Protein AF-N8Y954-F1 (afdb_monomer)

Nearest PDB structures (foldseek):
  4jfc-assembly1_A  TM=8.718E-01  e=1.428E-02  Polaromonas sp. JS666
  2ej5-assembly1_A  TM=9.383E-01  e=2.167E-02  Geobacillus kaustophilus
  2ej5-assembly2_B  TM=9.303E-01  e=3.934E-02  Geobacillus kaustophilus
  2dub-assembly1_E  TM=8.475E-01  e=3.794E-01  Rattus norvegicus
  2dub-assembly2_D-2  TM=8.483E-01  e=4.275E-01  Rattus norvegicus

Sequence (100 aa):
MSASTAFEYGLLTMVSSDADFEQRVKENATLLANQPLPALNNIRQLLISSHQNSLETHLELEARAIAAVSFDVTVKEGMAAFLEKDLQILKKFKTLQISI

Secondary structure (DSSP, 8-state):
--HHHHHHTTS-S----TTTHHHHHHHHHHHHHTS-HHHHHHHHHHHHHGGGS-HHHHHHHHHHHHHHHTTSHHHHHHHHHHHHT-HHHHHHTTTS----

Structure (mmCIF, N/CA/C/O backbone):
data_AF-N8Y954-F1
#
_entry.id   AF-N8Y954-F1
#
loop_
_atom_site.group_PDB
_atom_site.id
_atom_site.type_symbol
_atom_site.label_atom_id
_atom_site.label_alt_id
_atom_site.label_comp_id
_atom_site.label_asym_id
_atom_site.label_entity_id
_atom_site.label_seq_id
_atom_site.pdbx_PDB_ins_code
_atom_site.Cartn_x
_atom_site.Cartn_y
_atom_site.Cartn_z
_atom_site.occupancy
_atom_site.B_iso_or_equiv
_atom_site.auth_seq_id
_atom_site.auth_comp_id
_atom_site.auth_asym_id
_atom_site.auth_atom_id
_atom_site.pdbx_PDB_model_num
ATOM 1 N N . MET A 1 1 ? 14.869 17.643 -18.265 1.00 82.44 1 MET A N 1
ATOM 2 C CA . MET A 1 1 ? 15.068 16.783 -17.077 1.00 82.44 1 MET A CA 1
ATOM 3 C C . MET A 1 1 ? 15.089 15.335 -17.548 1.00 82.44 1 MET A C 1
ATOM 5 O O . MET A 1 1 ? 14.295 15.019 -18.425 1.00 82.44 1 MET A O 1
ATOM 9 N N . SER A 1 2 ? 16.000 14.497 -17.046 1.00 95.69 2 SER A N 1
ATOM 10 C CA . SER A 1 2 ? 16.070 13.071 -17.412 1.00 95.69 2 SER A CA 1
ATOM 11 C C . SER A 1 2 ? 15.174 12.214 -16.505 1.00 95.69 2 SER A C 1
ATOM 13 O O . SER A 1 2 ? 14.791 12.657 -15.420 1.00 95.69 2 SER A O 1
ATOM 15 N N . ALA A 1 3 ? 14.866 10.981 -16.924 1.00 95.06 3 ALA A N 1
ATOM 16 C CA . ALA A 1 3 ? 14.107 10.030 -16.106 1.00 95.06 3 ALA A CA 1
ATOM 17 C C . ALA A 1 3 ? 14.818 9.702 -14.778 1.00 95.06 3 ALA A C 1
ATOM 19 O O . ALA A 1 3 ? 14.169 9.680 -13.735 1.00 95.06 3 ALA A O 1
ATOM 20 N N . SER A 1 4 ? 16.149 9.539 -14.788 1.00 95.56 4 SER A N 1
ATOM 21 C CA . SER A 1 4 ? 16.937 9.345 -13.559 1.00 95.56 4 SER A CA 1
ATOM 22 C C . SER A 1 4 ? 16.818 10.522 -12.598 1.00 95.56 4 SER A C 1
ATOM 24 O O . SER A 1 4 ? 16.537 10.311 -11.425 1.00 95.56 4 SER A O 1
ATOM 26 N N . THR A 1 5 ? 16.951 11.761 -13.082 1.00 97.56 5 THR A N 1
ATOM 27 C CA . THR A 1 5 ? 16.816 12.943 -12.216 1.00 97.56 5 THR A CA 1
ATOM 28 C C . THR A 1 5 ? 15.402 13.061 -11.639 1.00 97.56 5 THR A C 1
ATOM 30 O O . THR A 1 5 ? 15.235 13.404 -10.475 1.00 97.56 5 THR A O 1
ATOM 33 N N . ALA A 1 6 ? 14.366 12.735 -12.419 1.00 97.56 6 ALA A N 1
ATOM 34 C CA . ALA A 1 6 ? 12.988 12.732 -11.925 1.00 97.56 6 ALA A CA 1
ATOM 35 C C . ALA A 1 6 ? 12.764 11.688 -10.816 1.00 97.56 6 ALA A C 1
ATOM 37 O O . ALA A 1 6 ? 12.045 11.947 -9.852 1.00 97.56 6 ALA A O 1
ATOM 38 N N . PHE A 1 7 ? 13.390 10.517 -10.942 1.00 97.06 7 PHE A N 1
ATOM 39 C CA . PHE A 1 7 ? 13.362 9.468 -9.926 1.00 97.06 7 PHE A CA 1
ATOM 40 C C . PHE A 1 7 ? 14.092 9.879 -8.645 1.00 97.06 7 PHE A C 1
ATOM 42 O O . PHE A 1 7 ? 13.544 9.715 -7.561 1.00 97.06 7 PHE A O 1
ATOM 49 N N . GLU A 1 8 ? 15.272 10.493 -8.760 1.00 97.00 8 GLU A N 1
ATOM 50 C CA . GLU A 1 8 ? 16.010 11.040 -7.611 1.00 97.00 8 GLU A CA 1
ATOM 51 C C . GLU A 1 8 ? 15.203 12.097 -6.845 1.00 97.00 8 GLU A C 1
ATOM 53 O O . GLU A 1 8 ? 15.289 12.179 -5.623 1.00 97.00 8 GLU A O 1
ATOM 58 N N . TYR A 1 9 ? 14.380 12.881 -7.545 1.00 97.81 9 TYR A N 1
ATOM 59 C CA . TYR A 1 9 ? 13.495 13.877 -6.931 1.00 97.81 9 TYR A CA 1
ATOM 60 C C . TYR A 1 9 ? 12.193 13.287 -6.367 1.00 97.81 9 TYR A C 1
ATOM 62 O O . TYR A 1 9 ? 11.374 14.029 -5.829 1.00 97.81 9 TYR A O 1
ATOM 70 N N . GLY A 1 10 ? 11.973 11.974 -6.491 1.00 96.38 10 GLY A N 1
ATOM 71 C CA . GLY A 1 10 ? 10.757 11.306 -6.023 1.00 96.38 10 GLY A CA 1
ATOM 72 C C . GLY A 1 10 ? 9.521 11.545 -6.899 1.00 96.38 10 GLY A C 1
ATOM 73 O O . GLY A 1 10 ? 8.407 11.257 -6.470 1.00 96.38 10 GLY A O 1
ATOM 74 N N . LEU A 1 11 ? 9.689 12.058 -8.125 1.00 96.94 11 LEU A N 1
ATOM 75 C CA . LEU A 1 11 ? 8.588 12.267 -9.078 1.00 96.94 11 LEU A CA 1
ATOM 76 C C . LEU A 1 11 ? 8.173 10.973 -9.787 1.00 96.94 11 LEU A C 1
ATOM 78 O O . LEU A 1 11 ? 7.039 10.851 -10.245 1.00 96.94 11 LEU A O 1
ATOM 82 N N . LEU A 1 12 ? 9.099 10.019 -9.899 1.00 96.19 12 LEU A N 1
ATOM 83 C CA . LEU A 1 12 ? 8.865 8.694 -10.465 1.00 96.19 12 LEU A CA 1
ATOM 84 C C . LEU A 1 12 ? 9.154 7.630 -9.409 1.00 96.19 12 LEU A C 1
ATOM 86 O O . LEU A 1 12 ? 10.093 7.757 -8.631 1.00 96.19 12 LEU A O 1
ATOM 90 N N . THR A 1 13 ? 8.388 6.545 -9.430 1.00 94.38 13 THR A N 1
ATOM 91 C CA . THR A 1 13 ? 8.581 5.391 -8.537 1.00 94.38 13 THR A CA 1
ATOM 92 C C . THR A 1 13 ? 9.555 4.355 -9.097 1.00 94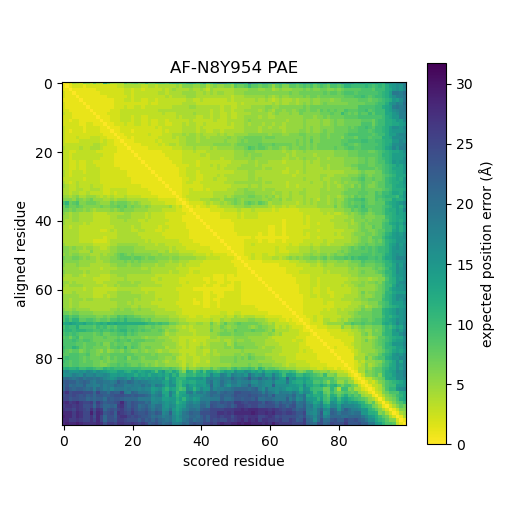.38 13 THR A C 1
ATOM 94 O O . THR A 1 13 ? 9.982 3.456 -8.376 1.00 94.38 13 THR A O 1
ATOM 97 N N . MET A 1 14 ? 9.908 4.452 -10.382 1.00 93.88 14 MET A N 1
ATOM 98 C CA . MET A 1 14 ? 10.792 3.512 -11.069 1.00 93.88 14 MET A CA 1
ATOM 99 C C . MET A 1 14 ? 11.342 4.098 -12.373 1.00 93.88 14 MET A C 1
ATOM 101 O O . MET A 1 14 ? 10.690 4.911 -13.024 1.00 93.88 14 MET A O 1
ATOM 105 N N . VAL A 1 15 ? 12.525 3.627 -12.773 1.00 95.81 15 VAL A N 1
ATOM 106 C CA . VAL A 1 15 ? 13.167 3.906 -14.068 1.00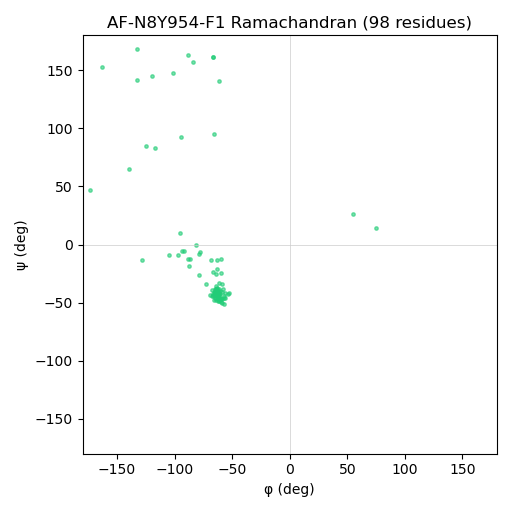 95.81 15 VAL A CA 1
ATOM 107 C C . VAL A 1 15 ? 13.656 2.584 -14.653 1.00 95.81 15 VAL A C 1
ATOM 109 O O . VAL A 1 15 ? 14.127 1.716 -13.912 1.00 95.81 15 VAL A O 1
ATOM 112 N N . SER A 1 16 ? 13.529 2.410 -15.966 1.00 94.94 16 SER A N 1
ATOM 113 C CA . SER A 1 16 ? 14.046 1.264 -16.722 1.00 94.94 16 SER A CA 1
ATOM 114 C C . SER A 1 16 ? 14.792 1.736 -17.966 1.00 94.94 16 SER A C 1
ATOM 116 O O . SER A 1 16 ? 14.687 2.901 -18.345 1.00 94.94 16 SER A O 1
ATOM 118 N N . SER A 1 17 ? 15.522 0.821 -18.606 1.00 96.00 17 SER A N 1
ATOM 119 C CA . SER A 1 17 ? 15.965 1.028 -19.983 1.00 96.00 17 SER A CA 1
ATOM 120 C C . SER A 1 17 ? 14.756 1.041 -20.928 1.00 96.00 17 SER A C 1
ATOM 122 O O . SER A 1 17 ? 13.688 0.519 -20.582 1.00 96.00 17 SER A O 1
ATOM 124 N N . ASP A 1 18 ? 14.935 1.596 -22.126 1.00 95.56 18 ASP A N 1
ATOM 125 C CA . ASP A 1 18 ? 13.908 1.563 -23.172 1.00 95.56 18 ASP A CA 1
ATOM 126 C C . ASP A 1 18 ? 13.607 0.123 -23.615 1.00 95.56 18 ASP A C 1
ATOM 128 O O . ASP A 1 18 ? 12.451 -0.226 -23.842 1.00 95.56 18 ASP A O 1
ATOM 132 N N . ALA A 1 19 ? 14.635 -0.732 -23.675 1.00 97.38 19 ALA A N 1
ATOM 133 C CA . ALA A 1 19 ? 14.502 -2.133 -24.073 1.00 97.38 19 ALA A CA 1
ATOM 134 C C . ALA A 1 19 ? 13.636 -2.943 -23.093 1.00 97.38 19 ALA A C 1
ATOM 136 O O . ALA A 1 19 ? 12.865 -3.802 -23.515 1.00 97.38 19 ALA A O 1
ATOM 137 N N . ASP A 1 20 ? 13.721 -2.635 -21.796 1.00 95.88 20 ASP A N 1
ATOM 138 C CA . ASP A 1 20 ? 13.004 -3.367 -20.747 1.00 95.88 20 ASP A CA 1
ATOM 139 C C . ASP A 1 20 ? 11.650 -2.734 -20.390 1.00 95.88 20 ASP A C 1
ATOM 141 O O . ASP A 1 20 ? 10.908 -3.284 -19.571 1.00 95.88 20 ASP A O 1
ATOM 145 N N . PHE A 1 21 ? 11.317 -1.567 -20.956 1.00 95.19 21 PHE A N 1
ATOM 146 C CA . PHE A 1 21 ? 10.188 -0.747 -20.509 1.00 95.19 21 PHE A CA 1
ATOM 147 C C . PHE A 1 21 ? 8.858 -1.505 -20.545 1.00 95.19 21 PHE A C 1
ATOM 149 O O . PHE A 1 21 ? 8.156 -1.577 -19.534 1.00 95.19 21 PHE A O 1
ATOM 156 N N . GLU A 1 22 ? 8.526 -2.131 -21.677 1.00 97.06 22 GLU A N 1
ATOM 157 C CA . GLU A 1 22 ? 7.269 -2.874 -21.807 1.00 97.06 22 GLU A CA 1
ATOM 158 C C . GLU A 1 22 ? 7.165 -4.039 -20.825 1.00 97.06 22 GLU A C 1
ATOM 160 O O . GLU A 1 22 ? 6.106 -4.267 -20.233 1.00 97.06 22 GLU A O 1
ATOM 165 N N . GLN A 1 23 ? 8.2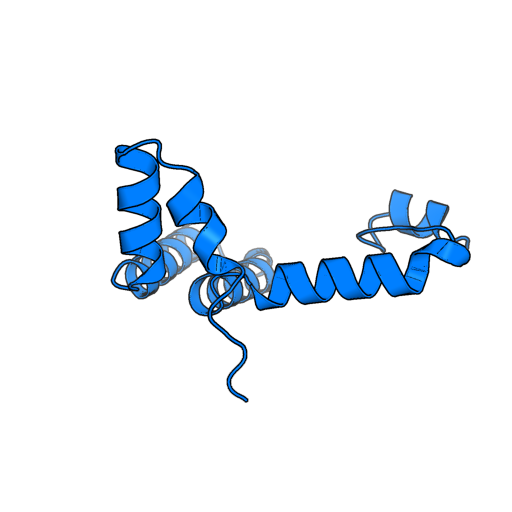55 -4.788 -20.657 1.00 96.25 23 GLN A N 1
ATOM 166 C CA . GLN A 1 23 ? 8.296 -5.912 -19.732 1.00 96.25 23 GLN A CA 1
ATOM 167 C C . GLN A 1 23 ? 8.070 -5.419 -18.302 1.00 96.25 23 GLN A C 1
ATOM 169 O O . GLN A 1 23 ? 7.198 -5.929 -17.601 1.00 96.25 23 GLN A O 1
ATOM 174 N N . ARG A 1 24 ? 8.794 -4.374 -17.898 1.00 95.38 24 ARG A N 1
ATOM 175 C CA . ARG A 1 24 ? 8.723 -3.793 -16.556 1.00 95.38 24 ARG A CA 1
ATOM 176 C C . ARG A 1 24 ? 7.324 -3.244 -16.242 1.00 95.38 24 ARG A C 1
ATOM 178 O O . ARG A 1 24 ? 6.830 -3.413 -15.127 1.00 95.38 24 ARG A O 1
ATOM 185 N N . VAL A 1 25 ? 6.659 -2.626 -17.221 1.00 95.56 25 VAL A N 1
ATOM 186 C CA . VAL A 1 25 ? 5.266 -2.163 -17.090 1.00 95.56 25 VAL A CA 1
ATOM 187 C C . VAL A 1 25 ? 4.316 -3.344 -16.892 1.00 95.56 25 VAL A C 1
ATOM 189 O O . VAL A 1 25 ? 3.498 -3.315 -15.971 1.00 95.56 25 VAL A O 1
ATOM 192 N N . LYS A 1 26 ? 4.436 -4.400 -17.709 1.00 96.06 26 LYS A N 1
ATOM 193 C CA . LYS A 1 26 ? 3.594 -5.605 -17.599 1.00 96.06 26 LYS A CA 1
ATOM 194 C C . LYS A 1 26 ? 3.780 -6.306 -16.257 1.00 96.06 26 LYS A C 1
ATOM 196 O O . LYS A 1 26 ? 2.793 -6.693 -15.633 1.00 96.06 26 LYS A O 1
ATOM 201 N N . GLU A 1 27 ? 5.018 -6.440 -15.791 1.00 93.75 27 GLU A N 1
ATOM 202 C CA . GLU A 1 27 ? 5.337 -7.023 -14.485 1.00 93.75 27 GLU A CA 1
ATOM 203 C C . GLU A 1 27 ? 4.683 -6.238 -13.346 1.00 93.75 27 GLU A C 1
ATOM 205 O O . GLU A 1 27 ? 4.048 -6.836 -12.478 1.00 93.75 27 GLU A O 1
ATOM 210 N N . ASN A 1 28 ? 4.768 -4.906 -13.379 1.00 92.75 28 ASN A N 1
ATOM 211 C CA . ASN A 1 28 ? 4.177 -4.062 -12.344 1.00 92.75 28 ASN A CA 1
ATOM 212 C C . ASN A 1 28 ? 2.638 -4.086 -12.378 1.00 92.75 28 ASN A C 1
ATOM 214 O O . ASN A 1 28 ? 1.993 -4.235 -11.344 1.00 92.75 28 ASN A O 1
ATOM 218 N N . ALA A 1 29 ? 2.033 -4.015 -13.566 1.00 91.62 29 ALA A N 1
ATOM 219 C CA . ALA A 1 29 ? 0.583 -4.142 -13.713 1.00 91.62 29 ALA A CA 1
ATOM 220 C C . ALA A 1 29 ? 0.082 -5.503 -13.203 1.00 91.62 29 ALA A C 1
ATOM 222 O O . ALA A 1 29 ? -0.906 -5.570 -12.475 1.00 91.62 29 ALA A O 1
ATOM 223 N N . THR A 1 30 ? 0.808 -6.579 -13.519 1.00 90.62 30 THR A N 1
ATOM 224 C CA . THR A 1 30 ? 0.504 -7.933 -13.035 1.00 90.62 30 THR A CA 1
ATOM 225 C C . THR A 1 30 ? 0.658 -8.030 -11.522 1.00 90.62 30 THR A C 1
ATOM 227 O O . THR A 1 30 ? -0.160 -8.667 -10.863 1.00 90.62 30 THR A O 1
ATOM 230 N N . LEU A 1 31 ? 1.689 -7.405 -10.950 1.00 86.81 31 LEU A N 1
ATOM 231 C CA . LEU A 1 31 ? 1.873 -7.355 -9.504 1.00 86.81 31 LEU A CA 1
ATOM 232 C C . LEU A 1 31 ? 0.667 -6.695 -8.831 1.00 86.81 31 LEU A C 1
ATOM 234 O O . LEU A 1 31 ? 0.107 -7.288 -7.917 1.00 86.81 31 LEU A O 1
ATOM 238 N N . LEU A 1 32 ? 0.248 -5.519 -9.308 1.00 85.62 32 LEU A N 1
ATOM 239 C CA . LEU A 1 32 ? -0.883 -4.770 -8.755 1.00 85.62 32 LEU A CA 1
ATOM 240 C C . LEU A 1 32 ? -2.217 -5.506 -8.916 1.00 85.62 32 LEU A C 1
ATOM 242 O O . LEU A 1 32 ? -3.009 -5.531 -7.979 1.00 85.62 32 LEU A O 1
ATOM 246 N N . ALA A 1 33 ? -2.454 -6.135 -10.068 1.00 86.75 33 ALA A N 1
ATOM 247 C CA . ALA A 1 33 ? -3.672 -6.903 -10.327 1.00 86.75 33 ALA A CA 1
ATOM 248 C C . ALA A 1 33 ? -3.818 -8.132 -9.410 1.00 86.75 33 ALA A C 1
ATOM 250 O O . ALA A 1 33 ? -4.933 -8.565 -9.148 1.00 86.75 33 ALA A O 1
ATOM 251 N N . ASN A 1 34 ? -2.705 -8.670 -8.903 1.00 81.56 34 ASN A N 1
ATOM 252 C CA . ASN A 1 34 ? -2.683 -9.818 -7.991 1.00 81.56 34 ASN A CA 1
ATOM 253 C C . ASN A 1 34 ? -2.615 -9.420 -6.502 1.00 81.56 34 ASN A C 1
ATOM 255 O O . ASN A 1 34 ? -2.359 -10.265 -5.643 1.00 81.56 34 ASN A O 1
ATOM 259 N N . GLN A 1 35 ? -2.777 -8.135 -6.172 1.00 80.50 35 GLN A N 1
ATOM 260 C CA . GLN A 1 35 ? -2.836 -7.667 -4.785 1.00 80.50 35 GLN A CA 1
ATOM 261 C C . GLN A 1 35 ? -4.258 -7.816 -4.214 1.00 80.50 35 GLN A C 1
ATOM 263 O O . GLN A 1 35 ? -5.232 -7.777 -4.967 1.00 80.50 35 GLN A O 1
ATOM 268 N N . PRO A 1 36 ? -4.421 -7.885 -2.879 1.00 82.25 36 PRO A N 1
ATOM 269 C CA . PRO A 1 36 ? -5.736 -7.833 -2.243 1.00 82.25 36 PRO A CA 1
ATOM 270 C C . PRO A 1 36 ? -6.394 -6.459 -2.464 1.00 82.25 36 PRO A C 1
ATOM 272 O O . PRO A 1 36 ? -6.142 -5.502 -1.725 1.00 82.25 36 PRO A O 1
ATOM 275 N N . LEU A 1 37 ? -7.240 -6.349 -3.495 1.00 84.06 37 LEU A N 1
ATOM 276 C CA . LEU A 1 37 ? -7.843 -5.082 -3.932 1.00 84.06 37 LEU A CA 1
ATOM 277 C C . LEU A 1 37 ? -8.570 -4.302 -2.817 1.00 84.06 37 LEU A C 1
ATOM 279 O O . LEU A 1 37 ? -8.363 -3.087 -2.747 1.00 84.06 37 LEU A O 1
ATOM 283 N N . PRO A 1 38 ? -9.361 -4.925 -1.914 1.00 86.75 38 PRO A N 1
ATOM 284 C CA . PRO A 1 38 ? -10.023 -4.190 -0.832 1.00 86.75 38 PRO A CA 1
ATOM 285 C C . PRO A 1 38 ? -9.034 -3.510 0.123 1.00 86.75 38 PRO A C 1
ATOM 287 O O . PRO A 1 38 ? -9.181 -2.327 0.435 1.00 86.75 38 PRO A O 1
ATOM 290 N N . ALA A 1 39 ? -7.988 -4.229 0.543 1.00 88.31 39 ALA A N 1
ATOM 291 C CA . ALA A 1 39 ? -6.964 -3.688 1.432 1.00 88.31 39 ALA A CA 1
ATOM 292 C C . ALA A 1 39 ? -6.145 -2.590 0.735 1.00 88.31 39 ALA A C 1
ATOM 294 O O . ALA A 1 39 ? -5.920 -1.529 1.315 1.00 88.31 39 ALA A O 1
ATOM 295 N N . LEU A 1 40 ? -5.767 -2.803 -0.530 1.00 89.31 40 LEU A N 1
ATOM 296 C CA . LEU A 1 40 ? -5.016 -1.822 -1.313 1.00 89.31 40 LEU A CA 1
ATOM 297 C C . LEU A 1 40 ? -5.811 -0.524 -1.526 1.00 89.31 40 LEU A C 1
ATOM 299 O O . LEU A 1 40 ? -5.256 0.570 -1.410 1.00 89.31 40 LEU A O 1
ATOM 303 N N . ASN A 1 41 ? -7.116 -0.627 -1.790 1.00 91.62 41 ASN A N 1
ATOM 304 C CA . ASN A 1 41 ? -7.986 0.540 -1.897 1.00 91.62 41 ASN A CA 1
ATOM 305 C C . ASN A 1 41 ? -8.057 1.315 -0.573 1.00 91.62 41 ASN A C 1
ATOM 307 O O . ASN A 1 41 ? -7.915 2.537 -0.580 1.00 91.62 41 ASN A O 1
ATOM 311 N N . ASN A 1 42 ? -8.214 0.622 0.557 1.00 94.44 42 ASN A N 1
ATOM 312 C CA . ASN A 1 42 ? -8.231 1.259 1.874 1.00 94.44 42 ASN A CA 1
ATOM 313 C C . ASN A 1 42 ? -6.920 2.004 2.166 1.00 94.44 42 ASN A C 1
ATOM 315 O O . ASN A 1 42 ? -6.956 3.174 2.545 1.00 94.44 42 ASN A O 1
ATOM 319 N N . ILE A 1 43 ? -5.771 1.368 1.910 1.00 94.62 43 ILE A N 1
ATOM 320 C CA . ILE A 1 43 ? -4.444 1.986 2.065 1.00 94.62 43 ILE A CA 1
ATOM 321 C C . ILE A 1 43 ? -4.333 3.251 1.209 1.00 94.62 43 ILE A C 1
ATOM 323 O O . ILE A 1 43 ? -3.896 4.291 1.697 1.00 94.62 43 ILE A O 1
ATOM 327 N N . ARG A 1 44 ? -4.771 3.196 -0.056 1.00 95.38 44 ARG A N 1
ATOM 328 C CA . ARG A 1 44 ? -4.751 4.360 -0.950 1.00 95.38 44 ARG A CA 1
ATOM 329 C C . ARG A 1 44 ? -5.573 5.524 -0.386 1.00 95.38 44 ARG A C 1
ATOM 331 O O . ARG A 1 44 ? -5.100 6.657 -0.408 1.00 95.38 44 ARG A O 1
ATOM 338 N N . GLN A 1 45 ? -6.789 5.264 0.093 1.00 96.19 45 GLN A N 1
ATOM 339 C CA . GLN A 1 45 ? -7.663 6.311 0.640 1.00 96.19 45 GLN A CA 1
ATOM 340 C C . GLN A 1 45 ? -7.089 6.931 1.921 1.00 96.19 45 GLN A C 1
ATOM 342 O O . GLN A 1 45 ? -7.113 8.154 2.088 1.00 96.19 45 GLN A O 1
ATOM 347 N N . LEU A 1 46 ? -6.522 6.104 2.803 1.00 97.62 46 LEU A N 1
ATOM 348 C CA . LEU A 1 46 ? -5.838 6.564 4.011 1.00 97.62 46 LEU A CA 1
ATOM 349 C C . LEU A 1 46 ? -4.635 7.444 3.658 1.00 97.62 46 LEU A C 1
ATOM 351 O O . LEU A 1 46 ? -4.531 8.560 4.158 1.00 97.62 46 LEU A O 1
ATOM 355 N N . LEU A 1 47 ? -3.784 7.004 2.729 1.00 97.00 47 LEU A N 1
ATOM 356 C CA . LEU A 1 47 ? -2.605 7.764 2.316 1.00 97.00 47 LEU A CA 1
ATOM 357 C C . LEU A 1 47 ? -2.980 9.134 1.734 1.00 97.00 47 LEU A C 1
ATOM 359 O O . LEU A 1 47 ? -2.405 10.144 2.136 1.00 97.00 47 LEU A O 1
ATOM 363 N N . ILE A 1 48 ? -3.969 9.183 0.834 1.00 96.44 48 ILE A N 1
ATOM 364 C CA . ILE A 1 48 ? -4.423 10.432 0.196 1.00 96.44 48 ILE A CA 1
ATOM 365 C C . ILE A 1 48 ? -4.994 11.414 1.228 1.00 96.44 48 ILE A C 1
ATOM 367 O O . ILE A 1 48 ? -4.767 12.617 1.116 1.00 96.44 48 ILE A O 1
ATOM 371 N N . SER A 1 49 ? -5.716 10.918 2.235 1.00 95.75 49 SER A N 1
ATOM 372 C CA . SER A 1 49 ? -6.335 11.764 3.266 1.00 95.75 49 SER A CA 1
ATOM 373 C C . SER A 1 49 ? -5.412 12.095 4.446 1.00 95.75 49 SER A C 1
ATOM 375 O O . SER A 1 49 ? -5.725 12.999 5.218 1.00 95.75 49 SER A O 1
ATOM 377 N N . SER A 1 50 ? -4.267 11.417 4.594 1.00 96.75 50 SER A N 1
ATOM 378 C CA . SER A 1 50 ? -3.362 11.553 5.751 1.00 96.75 50 SER A CA 1
ATOM 379 C C . SER A 1 50 ? -2.952 13.001 6.052 1.00 96.75 50 SER A C 1
ATOM 381 O O . SER A 1 50 ? -2.994 13.424 7.203 1.00 96.75 50 SER A O 1
ATOM 383 N N . HIS A 1 51 ? -2.655 13.801 5.023 1.00 95.38 51 HIS A N 1
ATOM 384 C CA . HIS A 1 51 ? -2.233 15.200 5.171 1.00 95.38 51 HIS A CA 1
ATOM 385 C C . HIS A 1 51 ? -3.329 16.146 5.687 1.00 95.38 51 HIS A C 1
ATOM 387 O O . HIS A 1 51 ? -3.034 17.283 6.045 1.00 95.38 51 HIS A O 1
ATOM 393 N N . GLN A 1 52 ? -4.588 15.704 5.686 1.00 96.69 52 GLN A N 1
ATOM 394 C CA . GLN A 1 52 ? -5.750 16.496 6.099 1.00 96.69 52 GLN A CA 1
ATOM 395 C C . GLN A 1 52 ? -6.279 16.089 7.480 1.00 96.69 52 GLN A C 1
ATOM 397 O O . GLN A 1 52 ? -7.137 16.776 8.031 1.00 96.69 52 GLN A O 1
ATOM 402 N N . ASN A 1 53 ? -5.780 14.988 8.042 1.00 97.25 53 ASN A N 1
ATOM 403 C CA . ASN A 1 53 ? -6.274 14.418 9.287 1.00 97.25 53 ASN A CA 1
ATOM 404 C C . ASN A 1 53 ? -5.356 14.766 10.464 1.00 97.25 53 ASN A C 1
ATOM 406 O O . ASN A 1 53 ? -4.135 14.828 10.321 1.00 97.25 53 ASN A O 1
ATOM 410 N N . SER A 1 54 ? -5.938 14.926 11.659 1.00 98.12 54 SER A N 1
ATOM 411 C CA . SER A 1 54 ? -5.151 14.814 12.893 1.00 98.12 54 SER A CA 1
ATOM 412 C C . SER A 1 54 ? -4.666 13.372 13.068 1.00 98.12 54 SER A C 1
ATOM 414 O O . SER A 1 54 ? -5.243 12.444 12.491 1.00 98.12 54 SER A O 1
ATOM 416 N N . LEU A 1 55 ? -3.645 13.167 13.902 1.00 97.94 55 LEU A N 1
ATOM 417 C CA . LEU A 1 55 ? -3.128 11.829 14.190 1.00 97.94 55 LEU A CA 1
ATOM 418 C C . LEU A 1 55 ? -4.226 10.901 14.728 1.00 97.94 55 LEU A C 1
ATOM 420 O O . LEU A 1 55 ? -4.381 9.782 14.252 1.00 97.94 55 LEU A O 1
ATOM 424 N N . GLU A 1 56 ? -5.024 11.380 15.677 1.00 98.25 56 GLU A N 1
ATOM 425 C CA . GLU A 1 56 ? -6.107 10.623 16.311 1.00 98.25 56 GLU A CA 1
ATOM 426 C C . GLU A 1 56 ? -7.182 10.236 15.294 1.00 98.25 56 GLU A C 1
ATOM 428 O O . GLU A 1 56 ? -7.650 9.099 15.273 1.00 98.25 56 GLU A O 1
ATOM 433 N N . THR A 1 57 ? -7.534 11.173 14.410 1.00 98.25 57 THR A N 1
ATOM 434 C CA . THR A 1 57 ? -8.499 10.927 13.334 1.00 98.25 57 THR A CA 1
ATOM 435 C C . THR A 1 57 ? -7.964 9.873 12.370 1.00 98.25 57 THR A C 1
ATOM 437 O O . THR A 1 57 ? -8.698 8.972 11.968 1.00 98.25 57 THR A O 1
ATOM 440 N N . HIS A 1 58 ? -6.682 9.960 12.009 1.00 98.25 58 HIS A N 1
ATOM 441 C CA . HIS A 1 5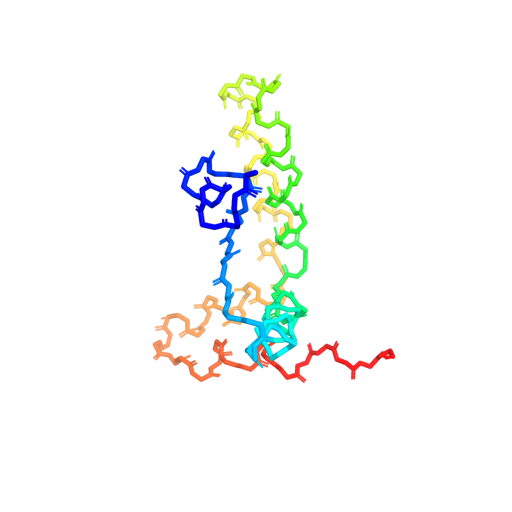8 ? -6.066 9.016 11.088 1.00 98.25 58 HIS A CA 1
ATOM 442 C C . HIS A 1 58 ? -5.994 7.602 11.676 1.00 98.25 58 HIS A C 1
ATOM 444 O O . HIS A 1 58 ? -6.376 6.653 10.997 1.00 98.25 58 HIS A O 1
ATOM 450 N N . LEU A 1 59 ? -5.615 7.468 12.951 1.00 98.06 59 LEU A N 1
ATOM 451 C CA . LEU A 1 59 ? -5.580 6.182 13.656 1.00 98.06 59 LEU A CA 1
ATOM 452 C C . LEU A 1 59 ? -6.967 5.532 13.758 1.00 98.06 59 LEU A C 1
ATOM 454 O O . LEU A 1 59 ? -7.100 4.324 13.570 1.00 98.06 59 LEU A O 1
ATOM 458 N N . GLU A 1 60 ? -8.016 6.319 14.006 1.00 98.25 60 GLU A N 1
ATOM 459 C CA . GLU A 1 60 ? -9.392 5.809 14.020 1.00 98.25 60 GLU A CA 1
ATOM 460 C C . GLU A 1 60 ? -9.829 5.314 12.629 1.00 98.25 60 GLU A C 1
ATOM 462 O O . GLU A 1 60 ? -10.449 4.255 12.499 1.00 98.25 60 GLU A O 1
ATOM 467 N N . LEU A 1 61 ? -9.490 6.054 11.567 1.00 97.94 61 LEU A N 1
ATOM 468 C CA . LEU A 1 61 ? -9.768 5.639 10.189 1.00 97.94 61 LEU A CA 1
ATOM 469 C C . LEU A 1 61 ? -8.999 4.364 9.814 1.00 97.94 61 LEU A C 1
ATOM 471 O O . LEU A 1 61 ? -9.582 3.471 9.195 1.00 97.94 61 LEU A O 1
ATOM 475 N N . GLU A 1 62 ? -7.731 4.249 10.216 1.00 97.56 62 GLU A N 1
ATOM 476 C CA . GLU A 1 62 ? -6.928 3.036 10.035 1.00 97.56 62 GLU A CA 1
ATOM 477 C C . GLU A 1 62 ? -7.558 1.834 10.741 1.00 97.56 62 GLU A C 1
ATOM 479 O O . GLU A 1 62 ? -7.763 0.792 10.115 1.00 97.56 62 GLU A O 1
ATOM 484 N N . ALA A 1 63 ? -7.934 1.979 12.015 1.00 97.56 63 ALA A N 1
ATOM 485 C CA . ALA A 1 63 ? -8.553 0.906 12.788 1.00 97.56 63 ALA A CA 1
ATOM 486 C C . ALA A 1 63 ? -9.829 0.381 12.109 1.00 97.56 63 ALA A C 1
ATOM 488 O O . ALA A 1 63 ? -10.010 -0.831 11.962 1.00 97.56 63 ALA A O 1
ATOM 489 N N . ARG A 1 64 ? -10.688 1.285 11.617 1.00 96.44 64 ARG A N 1
ATOM 490 C CA . ARG A 1 64 ? -11.901 0.919 10.865 1.00 96.44 64 ARG A CA 1
ATOM 491 C C . ARG A 1 64 ? -11.581 0.231 9.545 1.00 96.44 64 ARG A C 1
ATOM 493 O O . ARG A 1 64 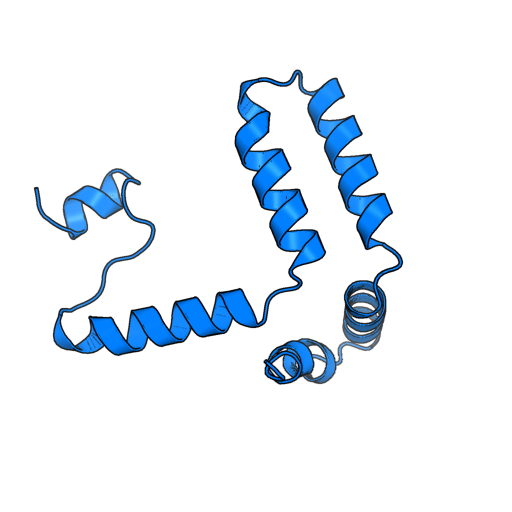? -12.220 -0.766 9.213 1.00 96.44 64 ARG A O 1
ATOM 500 N N . ALA A 1 65 ? -10.604 0.738 8.799 1.00 95.56 65 ALA A N 1
ATOM 501 C CA . ALA A 1 65 ? -10.196 0.168 7.522 1.00 95.56 65 ALA A CA 1
ATOM 502 C C . ALA A 1 65 ? -9.636 -1.255 7.671 1.00 95.56 65 ALA A C 1
ATOM 504 O O . ALA A 1 65 ? -9.962 -2.125 6.861 1.00 95.56 65 ALA A O 1
ATOM 505 N N . ILE A 1 66 ? -8.841 -1.503 8.717 1.00 93.88 66 ILE A N 1
ATOM 506 C CA . ILE A 1 66 ? -8.314 -2.830 9.062 1.00 93.88 66 ILE A CA 1
ATOM 507 C C . ILE A 1 66 ? -9.458 -3.759 9.476 1.00 93.88 66 ILE A C 1
ATOM 509 O O . ILE A 1 66 ? -9.571 -4.871 8.957 1.00 93.88 66 ILE A O 1
ATOM 513 N N . ALA A 1 67 ? -10.348 -3.301 10.362 1.00 94.12 67 ALA A N 1
ATOM 514 C CA . ALA A 1 67 ? -11.494 -4.090 10.806 1.00 94.12 67 ALA A CA 1
ATOM 515 C C . ALA A 1 67 ? -12.406 -4.489 9.633 1.00 94.12 67 ALA A C 1
ATOM 517 O O . ALA A 1 67 ? -12.834 -5.641 9.558 1.00 94.12 67 ALA A O 1
ATOM 518 N N . ALA A 1 68 ? -12.642 -3.582 8.680 1.00 91.81 68 ALA A N 1
ATOM 519 C CA . ALA A 1 68 ? -13.487 -3.827 7.513 1.00 91.81 68 ALA A CA 1
ATOM 520 C C . ALA A 1 68 ? -12.982 -4.966 6.608 1.00 91.81 68 ALA A C 1
ATOM 522 O O . ALA A 1 68 ? -13.796 -5.687 6.035 1.00 91.81 68 ALA A O 1
ATOM 523 N N . VAL A 1 69 ? -11.662 -5.157 6.494 1.00 90.19 69 VAL A N 1
ATOM 524 C CA . VAL A 1 69 ? -11.072 -6.229 5.667 1.00 90.19 69 VAL A CA 1
ATOM 525 C C . VAL A 1 69 ? -10.704 -7.478 6.468 1.00 90.19 69 VAL A C 1
ATOM 527 O O . VAL A 1 69 ? -10.405 -8.510 5.879 1.0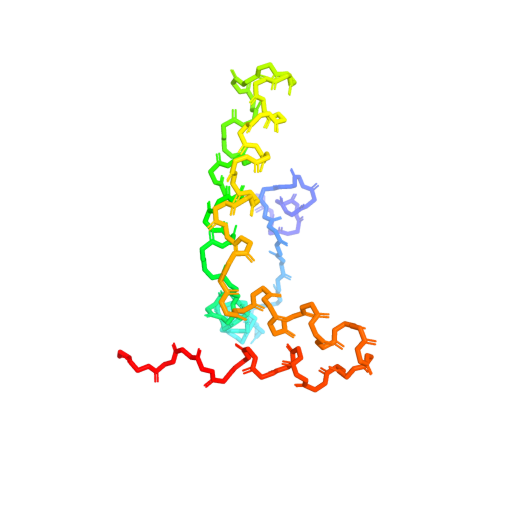0 90.19 69 VAL A O 1
ATOM 530 N N . SER A 1 70 ? -10.762 -7.427 7.802 1.00 86.75 70 SER A N 1
ATOM 531 C CA . SER A 1 70 ? -10.330 -8.525 8.684 1.00 86.75 70 SER A CA 1
ATOM 532 C C . SER A 1 70 ? -11.082 -9.849 8.472 1.00 86.75 70 SER A C 1
ATOM 534 O O . SER A 1 70 ? -10.547 -10.922 8.749 1.00 86.75 70 SER A O 1
ATOM 536 N N . PHE A 1 71 ? -12.310 -9.791 7.949 1.00 83.62 71 PHE A N 1
ATOM 537 C CA . PHE A 1 71 ? -13.126 -10.971 7.659 1.00 83.62 71 PHE A CA 1
ATOM 538 C C . PHE A 1 71 ? -12.961 -11.511 6.233 1.00 83.62 71 PHE A C 1
ATOM 540 O O . PHE A 1 71 ? -13.520 -12.575 5.944 1.00 83.62 71 PHE A O 1
ATOM 547 N N . ASP A 1 72 ? -12.209 -10.816 5.374 1.00 84.44 72 ASP A N 1
ATOM 548 C CA . ASP A 1 72 ? -11.960 -11.224 3.993 1.00 84.44 72 ASP A CA 1
ATOM 549 C C . ASP A 1 72 ? -11.230 -12.573 3.942 1.00 84.44 72 ASP A C 1
ATOM 551 O O . ASP A 1 72 ? -10.343 -12.865 4.752 1.00 84.44 72 ASP A O 1
ATOM 555 N N . VAL A 1 73 ? -11.616 -13.414 2.981 1.00 81.31 73 VAL A N 1
ATOM 556 C CA . VAL A 1 73 ? -11.034 -14.750 2.801 1.00 81.31 73 VAL A CA 1
ATOM 557 C C . VAL A 1 73 ? -9.521 -14.680 2.587 1.00 81.31 73 VAL A C 1
ATOM 559 O O . VAL A 1 73 ? -8.787 -15.456 3.191 1.00 81.31 73 VAL A O 1
ATOM 562 N N . THR A 1 74 ? -9.049 -13.675 1.848 1.00 79.38 74 THR A N 1
ATOM 563 C CA . THR A 1 74 ? -7.630 -13.437 1.560 1.00 79.38 74 THR A CA 1
ATOM 564 C C . THR A 1 74 ? -6.846 -13.164 2.838 1.00 79.38 74 THR A C 1
ATOM 566 O O . THR A 1 74 ? -5.737 -13.664 3.016 1.00 79.38 74 THR A O 1
ATOM 569 N N . VAL A 1 75 ? -7.427 -12.388 3.758 1.00 82.38 75 VAL A N 1
ATOM 570 C CA . VAL A 1 75 ? -6.792 -12.066 5.042 1.00 82.38 75 VAL A CA 1
ATOM 571 C C . VAL A 1 75 ? -6.695 -13.317 5.909 1.00 82.38 75 VAL A C 1
ATOM 573 O O . VAL A 1 75 ? -5.632 -13.594 6.460 1.00 82.38 75 VAL A O 1
ATOM 576 N N . LYS A 1 76 ? -7.762 -14.120 5.977 1.00 84.19 76 LYS A N 1
ATOM 577 C CA . LYS A 1 76 ? -7.763 -15.380 6.737 1.00 84.19 76 LYS A CA 1
ATOM 578 C C . LYS A 1 76 ? -6.750 -16.385 6.194 1.00 84.19 76 LYS A C 1
ATOM 580 O O . LYS A 1 76 ? -5.991 -16.960 6.971 1.00 84.19 76 LYS A O 1
ATOM 585 N N . GLU A 1 77 ? -6.711 -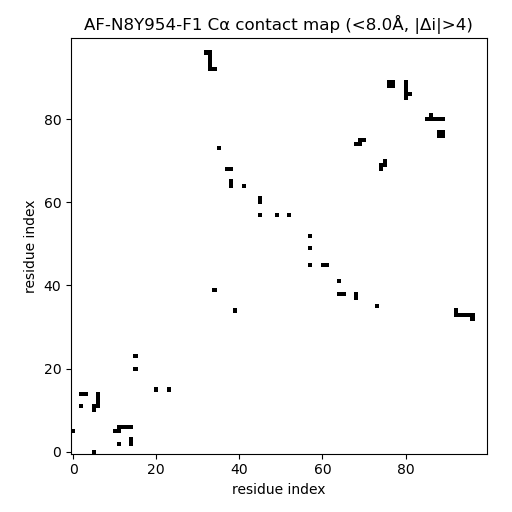16.572 4.877 1.00 83.88 77 GLU A N 1
ATOM 586 C CA . GLU A 1 77 ? -5.746 -17.453 4.213 1.00 83.88 77 GLU A CA 1
ATOM 587 C C . GLU A 1 77 ? -4.310 -16.963 4.410 1.00 83.88 77 GLU A C 1
ATOM 589 O O . GLU A 1 77 ? -3.428 -17.761 4.719 1.00 83.88 77 GLU A O 1
ATOM 594 N N . GLY A 1 78 ? -4.073 -15.652 4.310 1.00 81.94 78 GLY A N 1
ATOM 595 C CA . GLY A 1 78 ? -2.767 -15.055 4.579 1.00 81.94 78 GLY A CA 1
ATOM 596 C C . GLY A 1 78 ? -2.305 -15.259 6.024 1.00 81.94 78 GLY A C 1
ATOM 597 O O . GLY A 1 78 ? -1.149 -15.612 6.258 1.00 81.94 78 GLY A O 1
ATOM 598 N N . MET A 1 79 ? -3.209 -15.100 6.997 1.00 86.12 79 MET A N 1
ATOM 599 C CA . MET A 1 79 ? -2.922 -15.368 8.410 1.00 86.12 79 MET A CA 1
ATOM 600 C C . MET A 1 79 ? -2.602 -16.845 8.659 1.00 86.12 79 MET A C 1
ATOM 602 O O . MET A 1 79 ? -1.619 -17.144 9.335 1.00 86.12 79 MET A O 1
ATOM 606 N N . ALA A 1 80 ? -3.394 -17.764 8.100 1.00 87.00 80 ALA A N 1
ATOM 607 C CA . ALA A 1 80 ? -3.150 -19.200 8.217 1.00 87.00 80 ALA A CA 1
ATOM 608 C C . ALA A 1 80 ? -1.796 -19.587 7.601 1.00 87.00 80 ALA A C 1
ATOM 610 O O . ALA A 1 80 ? -0.969 -20.200 8.271 1.00 87.00 80 ALA A O 1
ATOM 611 N N . ALA A 1 81 ? -1.516 -19.120 6.381 1.00 86.44 81 ALA A N 1
ATOM 612 C CA . ALA A 1 81 ? -0.248 -19.345 5.691 1.00 86.44 81 ALA A CA 1
ATOM 613 C C . ALA A 1 81 ? 0.962 -18.860 6.500 1.00 86.44 81 ALA A C 1
ATOM 615 O O . ALA A 1 81 ? 1.990 -19.535 6.575 1.00 86.44 81 ALA A O 1
ATOM 616 N N . PHE A 1 82 ? 0.838 -17.685 7.124 1.00 86.38 82 PHE A N 1
ATOM 617 C CA . PHE A 1 82 ? 1.879 -17.131 7.980 1.00 86.38 82 PHE A CA 1
ATOM 618 C C . PHE A 1 82 ? 2.119 -17.999 9.223 1.00 86.38 82 PHE A C 1
ATOM 620 O O . PHE A 1 82 ? 3.270 -18.307 9.541 1.00 86.38 82 PHE A O 1
ATOM 627 N N . LEU A 1 83 ? 1.050 -18.429 9.902 1.00 90.44 83 LEU A N 1
ATOM 628 C CA . LEU A 1 83 ? 1.127 -19.285 11.092 1.00 90.44 83 LEU A CA 1
ATOM 629 C C . LEU A 1 83 ? 1.710 -20.670 10.776 1.00 90.44 83 LEU A C 1
ATOM 631 O O . LEU A 1 83 ? 2.505 -21.197 11.553 1.00 90.44 83 LEU A O 1
ATOM 635 N N . GLU A 1 84 ? 1.363 -21.228 9.619 1.00 90.75 84 GLU A N 1
ATOM 636 C CA . GLU A 1 84 ? 1.851 -22.522 9.131 1.00 90.75 84 GLU A CA 1
ATOM 637 C C . GLU A 1 84 ? 3.266 -22.444 8.532 1.00 90.75 84 GLU A C 1
ATOM 639 O O . GLU A 1 84 ? 3.875 -23.474 8.242 1.00 90.75 84 GLU A O 1
ATOM 644 N N . LYS A 1 85 ? 3.817 -21.231 8.365 1.00 83.94 85 LYS A N 1
ATOM 645 C CA . LYS A 1 85 ? 5.070 -20.957 7.639 1.00 83.94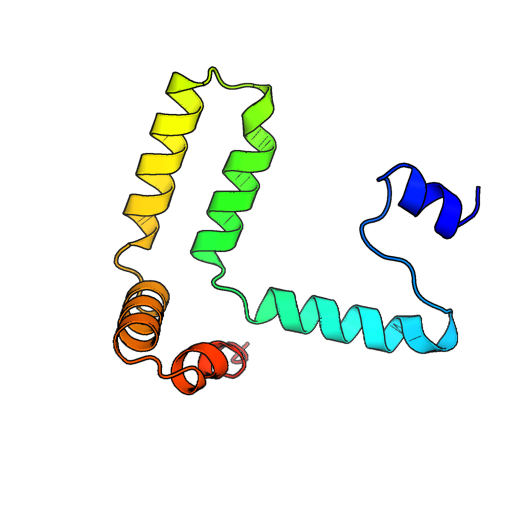 85 LYS A CA 1
ATOM 646 C C . LYS A 1 85 ? 5.059 -21.505 6.205 1.00 83.94 85 LYS A C 1
ATOM 648 O O . LYS A 1 85 ? 6.120 -21.756 5.629 1.00 83.94 85 LYS A O 1
ATOM 653 N N . ASP A 1 86 ? 3.874 -21.652 5.613 1.00 75.81 86 ASP A N 1
ATOM 654 C CA . ASP A 1 86 ? 3.710 -22.123 4.244 1.00 75.81 86 ASP A CA 1
ATOM 655 C C . ASP A 1 86 ? 3.614 -20.940 3.273 1.00 75.81 86 ASP A C 1
ATOM 657 O O . ASP A 1 86 ? 2.552 -20.396 2.957 1.00 75.81 86 ASP A O 1
ATOM 661 N N . LEU A 1 87 ? 4.777 -20.560 2.744 1.00 67.56 87 LEU A N 1
ATOM 662 C CA . LEU A 1 87 ? 4.901 -19.522 1.724 1.00 67.56 87 LEU A CA 1
ATOM 663 C C . LEU A 1 87 ? 4.185 -19.882 0.407 1.00 67.56 87 LEU A C 1
ATOM 665 O 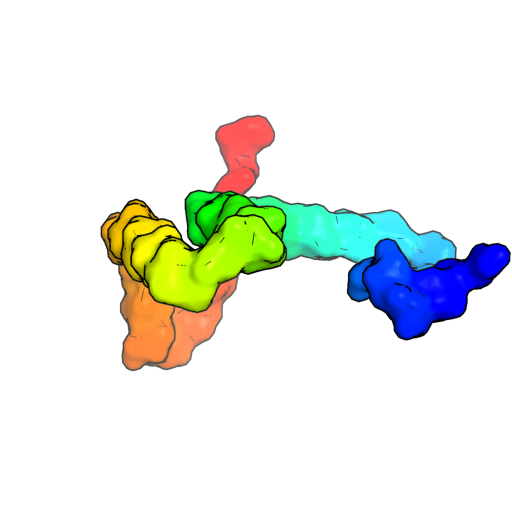O . LEU A 1 87 ? 4.041 -19.005 -0.445 1.00 67.56 87 LEU A O 1
ATOM 669 N N . GLN A 1 88 ? 3.774 -21.137 0.178 1.00 64.81 88 GLN A N 1
ATOM 670 C CA . GLN A 1 88 ? 3.065 -21.526 -1.047 1.00 64.81 88 GLN A CA 1
ATOM 671 C C . GLN A 1 88 ? 1.627 -21.012 -1.068 1.00 64.81 88 GLN A C 1
ATOM 673 O O . GLN A 1 88 ? 1.141 -20.621 -2.130 1.00 64.81 88 GLN A O 1
ATOM 678 N N . ILE A 1 89 ? 0.966 -20.933 0.088 1.00 58.31 89 ILE A N 1
ATOM 679 C CA . ILE A 1 89 ? -0.391 -20.382 0.197 1.00 58.31 89 ILE A CA 1
ATOM 680 C C . ILE A 1 89 ? -0.367 -18.871 -0.096 1.00 58.31 89 ILE A C 1
ATOM 682 O O . ILE A 1 89 ? -1.185 -18.389 -0.875 1.00 58.31 89 ILE A O 1
ATOM 686 N N . LEU A 1 90 ? 0.666 -18.151 0.366 1.00 57.16 90 LEU A N 1
ATOM 687 C CA . LEU A 1 90 ? 0.899 -16.737 0.018 1.00 57.16 90 LEU A CA 1
ATOM 688 C C . LEU A 1 90 ? 1.164 -16.502 -1.482 1.00 57.16 90 LEU A C 1
ATOM 690 O O . LEU A 1 90 ? 0.989 -15.392 -1.978 1.00 57.16 90 LEU A O 1
ATOM 694 N N . LYS A 1 91 ? 1.590 -17.527 -2.231 1.00 56.03 91 LYS A N 1
ATOM 695 C CA . LYS A 1 91 ? 1.849 -17.426 -3.679 1.00 56.03 91 LYS A CA 1
ATOM 696 C C . LYS A 1 91 ? 0.605 -17.681 -4.536 1.00 56.03 91 LYS A C 1
ATOM 698 O O . LYS A 1 91 ? 0.598 -17.277 -5.699 1.00 56.03 91 LYS A O 1
ATOM 703 N N . LYS A 1 92 ? -0.449 -18.313 -3.998 1.00 55.84 92 LYS A N 1
ATOM 704 C CA . LYS A 1 92 ? -1.686 -18.617 -4.749 1.00 55.84 92 LYS A CA 1
ATOM 705 C C . LYS A 1 92 ? -2.478 -17.369 -5.151 1.00 55.84 92 LYS A C 1
ATOM 707 O O . LYS A 1 92 ? -3.147 -17.404 -6.184 1.00 55.84 92 LYS A O 1
ATOM 712 N N . PHE A 1 93 ? -2.301 -16.252 -4.441 1.00 53.44 93 PHE A N 1
ATOM 713 C CA . PHE A 1 93 ? -2.879 -14.944 -4.787 1.00 53.44 93 PHE A CA 1
ATOM 714 C C . PHE A 1 93 ? -2.451 -14.416 -6.169 1.00 53.44 93 PHE A C 1
ATOM 716 O O . PHE A 1 93 ? -3.076 -13.510 -6.700 1.00 53.44 93 PHE A O 1
ATOM 723 N N . LYS A 1 94 ? -1.437 -15.026 -6.801 1.00 50.38 94 LYS A N 1
ATOM 724 C CA . LYS A 1 94 ? -0.997 -14.724 -8.172 1.00 50.38 94 LYS A CA 1
ATOM 725 C C . LYS A 1 94 ? -1.886 -15.329 -9.280 1.00 50.38 94 LYS A C 1
ATOM 727 O O . LYS A 1 94 ? -1.613 -15.094 -10.453 1.00 50.38 94 LYS A O 1
ATOM 732 N N . THR A 1 95 ? -2.881 -16.162 -8.941 1.00 42.25 95 THR A N 1
ATOM 733 C CA . THR A 1 95 ? -3.557 -17.038 -9.931 1.00 42.25 95 THR A CA 1
ATOM 734 C C . THR A 1 95 ? -5.088 -16.946 -9.947 1.00 42.25 95 THR A C 1
ATOM 736 O O . THR A 1 95 ? -5.706 -17.418 -10.896 1.00 42.25 95 THR A O 1
ATOM 739 N N . LEU A 1 96 ? -5.729 -16.327 -8.951 1.00 43.72 96 LEU A N 1
ATOM 740 C CA . LEU A 1 96 ? -7.187 -16.148 -8.921 1.00 43.72 96 LEU A CA 1
ATOM 741 C C . LEU A 1 96 ? -7.548 -14.660 -8.959 1.00 43.72 96 LEU A C 1
ATOM 743 O O . LEU A 1 96 ? -7.803 -14.087 -7.911 1.00 43.72 96 LEU A O 1
ATOM 747 N N . GLN A 1 97 ? -7.578 -14.050 -10.150 1.00 47.00 97 GLN A N 1
ATOM 748 C CA . GLN A 1 97 ? -8.497 -12.941 -10.485 1.00 47.00 97 GLN A CA 1
ATOM 749 C C . GLN A 1 97 ? -8.430 -12.526 -11.971 1.00 47.00 97 GLN A C 1
ATOM 751 O O . GLN A 1 97 ? -8.393 -11.349 -12.311 1.00 47.00 97 GLN A O 1
ATOM 756 N N . ILE A 1 98 ? -8.462 -13.495 -12.893 1.00 39.00 98 ILE A N 1
ATOM 757 C CA . ILE A 1 98 ? -8.800 -13.218 -14.300 1.00 39.00 98 ILE A CA 1
ATOM 758 C C . ILE A 1 98 ? -9.968 -14.125 -14.687 1.00 39.00 98 ILE A C 1
ATOM 760 O O . ILE A 1 98 ? -9.818 -15.244 -15.169 1.00 39.00 98 ILE A O 1
ATOM 764 N N . SER A 1 99 ? -11.164 -13.645 -14.378 1.00 36.69 99 SER A N 1
ATOM 765 C CA . SER A 1 99 ? -12.410 -14.035 -15.037 1.00 36.69 99 SER A CA 1
ATOM 766 C C . SER A 1 99 ? -13.233 -12.769 -15.217 1.00 36.69 99 SER A C 1
ATOM 768 O O . SER A 1 99 ? -14.262 -12.595 -14.573 1.00 36.69 99 SER A O 1
ATOM 770 N N . ILE A 1 100 ? -12.696 -11.861 -16.033 1.00 38.03 100 ILE A N 1
ATOM 771 C CA . ILE A 1 100 ? -13.409 -10.819 -16.779 1.00 38.03 100 ILE A CA 1
ATOM 772 C C . ILE A 1 100 ? -12.699 -10.709 -18.126 1.00 38.03 100 ILE A C 1
ATOM 774 O O . ILE A 1 100 ? -11.446 -10.686 -18.105 1.00 38.03 100 ILE A O 1
#

Organism: NCBI:txid1217656

Foldseek 3Di:
DDPVVCVVVVVDPDDDDPVCVVVVVVVVVLVVQLDPVLLVVLVVVLVVCVVVDDPVRSVVSVVVSCVVCCPPPLNVQVVVCVVVVPCVSVVCSSPPDPPD

Mean predicted aligned error: 6.85 Å

pLDDT: mean 86.38, std 15.77, range [36.69, 98.25]

InterPro domains:
  IPR029045 ClpP/crotonase-like domain superfamily [SSF52096] (1-85)

Solvent-accessible surface area (backbone atoms only — not comparable to full-atom values): 6070 Å² total; per-residue (Å²): 137,54,70,69,60,38,34,76,71,65,76,37,97,74,83,75,56,82,88,48,39,68,58,54,51,52,52,49,53,52,54,60,68,40,45,66,61,71,61,53,52,46,52,51,55,50,61,73,46,49,89,79,45,55,70,70,57,44,51,54,52,48,53,51,52,50,58,71,45,60,78,37,68,68,50,50,50,45,52,49,20,60,76,69,67,37,67,65,63,66,53,51,48,73,73,75,82,82,90,124

Radius of gyration: 17.62 Å; Cα contacts (8 Å, |Δi|>4): 45; chains: 1; bounding box: 30×39×40 Å